Protein AF-A0A0G1L542-F1 (afdb_monomer)

Organism: NCBI:txid1618662

Secondary structure (DSSP, 8-state):
-----------SEEEEEE-TTS--B-B-TTSPEEEESSHHHHHHHHHHTTTT-SEEEEEEHHHHHHHHTTT-SEEEEESSSSTT-EEEEESS--S-----

Mean predicted aligned error: 9.01 Å

pLDDT: mean 75.72, std 17.92, range [31.06, 93.75]

Sequence (100 aa):
MAKVTASIGHPDLCWALLTQKEDATLTTKSGAMAIFSTEKKATGVNEKHLRGKYIVKPYEWDELVAQFGKYYETVVLDHEGVPGFYKEIPLKKSADLVVS

Solvent-accessible surface area (backbone atoms only — not comparable to full-atom values): 5994 Å² total; per-residue (Å²): 133,86,80,80,72,77,74,75,85,68,63,75,51,35,19,37,42,22,36,87,80,71,80,47,66,46,62,46,98,86,62,30,36,44,34,20,62,41,62,71,54,38,49,48,46,27,49,77,74,53,70,54,60,47,42,77,41,81,34,43,51,70,56,44,30,70,73,42,38,87,82,26,64,34,31,37,37,32,75,72,84,47,96,91,49,61,45,82,43,68,46,47,81,74,81,79,83,76,83,125

Structure (mmCIF, N/CA/C/O backbone):
data_AF-A0A0G1L542-F1
#
_entry.id   AF-A0A0G1L542-F1
#
loop_
_atom_site.group_PDB
_atom_site.id
_atom_site.type_symbol
_atom_site.label_atom_id
_atom_site.label_alt_id
_atom_site.label_comp_id
_atom_site.label_asym_id
_atom_site.label_entity_id
_atom_site.label_seq_id
_atom_site.pdbx_PDB_ins_code
_atom_site.Cartn_x
_atom_site.Cartn_y
_atom_site.Cartn_z
_atom_site.occupancy
_atom_site.B_iso_or_equiv
_atom_site.auth_seq_id
_atom_site.auth_comp_id
_atom_site.auth_asym_id
_atom_site.auth_atom_id
_atom_site.pdbx_PDB_model_num
ATOM 1 N N . MET A 1 1 ? 3.508 -37.407 -0.584 1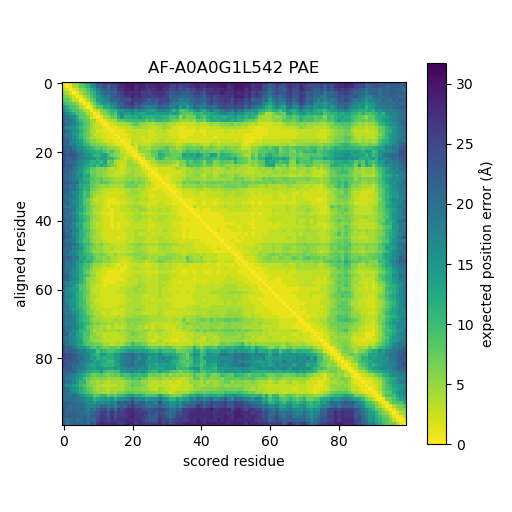.00 35.47 1 MET A N 1
ATOM 2 C CA . MET A 1 1 ? 2.831 -36.426 -1.459 1.00 35.47 1 MET A CA 1
ATOM 3 C C . MET A 1 1 ? 3.375 -35.048 -1.124 1.00 35.47 1 MET A C 1
ATOM 5 O O . MET A 1 1 ? 3.204 -34.609 0.005 1.00 35.47 1 MET A O 1
ATOM 9 N N . ALA A 1 2 ? 4.109 -34.418 -2.043 1.00 32.69 2 ALA A N 1
ATOM 10 C CA . ALA A 1 2 ? 4.609 -33.062 -1.838 1.00 32.69 2 ALA A CA 1
ATOM 11 C C . ALA A 1 2 ? 3.433 -32.087 -1.974 1.00 32.69 2 ALA A C 1
ATOM 13 O O . ALA A 1 2 ? 2.776 -32.039 -3.012 1.00 32.69 2 ALA A O 1
ATOM 14 N N . LYS A 1 3 ? 3.128 -31.365 -0.895 1.00 35.78 3 LYS A N 1
AT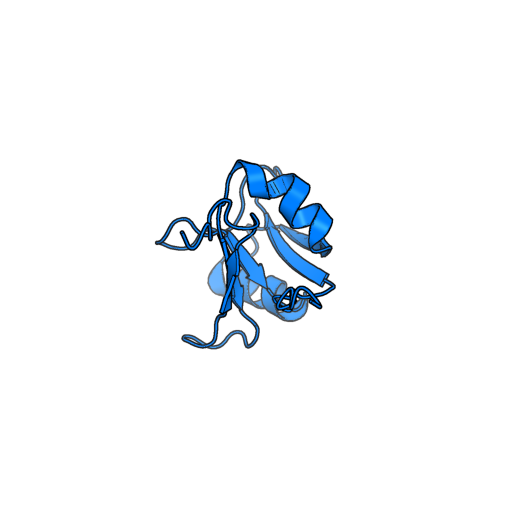OM 15 C CA . LYS A 1 3 ? 2.108 -30.319 -0.875 1.00 35.78 3 LYS A CA 1
ATOM 16 C C . LYS A 1 3 ? 2.638 -29.186 -1.752 1.00 35.78 3 LYS A C 1
ATOM 18 O O . LYS A 1 3 ? 3.545 -28.473 -1.336 1.00 35.78 3 LYS A O 1
ATOM 23 N N . VAL A 1 4 ? 2.131 -29.060 -2.979 1.00 31.06 4 VAL A N 1
ATOM 24 C CA . VAL A 1 4 ? 2.415 -27.900 -3.830 1.00 31.06 4 VAL A CA 1
ATOM 25 C C . VAL A 1 4 ? 1.669 -26.725 -3.209 1.00 31.06 4 VAL A C 1
ATOM 27 O O . VAL A 1 4 ? 0.538 -26.412 -3.564 1.00 31.06 4 VAL A O 1
ATOM 30 N N . THR A 1 5 ? 2.275 -26.103 -2.200 1.00 39.41 5 THR A N 1
ATOM 31 C CA . THR A 1 5 ? 1.957 -24.724 -1.860 1.00 39.41 5 THR A CA 1
ATOM 32 C C . THR A 1 5 ? 2.374 -23.913 -3.069 1.00 39.41 5 THR A C 1
ATOM 34 O O . THR A 1 5 ? 3.562 -23.668 -3.259 1.00 39.41 5 THR A O 1
ATOM 37 N N . ALA A 1 6 ? 1.412 -23.564 -3.923 1.00 35.97 6 ALA A N 1
ATOM 38 C CA . ALA A 1 6 ? 1.613 -22.501 -4.886 1.00 35.97 6 ALA A CA 1
ATOM 39 C C . ALA A 1 6 ? 2.021 -21.276 -4.068 1.00 35.97 6 ALA A C 1
ATOM 41 O O . ALA A 1 6 ? 1.202 -20.698 -3.351 1.00 35.97 6 ALA A O 1
ATOM 42 N N . SER A 1 7 ? 3.312 -20.957 -4.081 1.00 40.84 7 SER A N 1
ATOM 43 C CA . SER A 1 7 ? 3.825 -19.709 -3.549 1.00 40.84 7 SER A CA 1
ATOM 44 C C . SER A 1 7 ? 3.131 -18.634 -4.368 1.00 40.84 7 SER A C 1
ATOM 46 O O . SER A 1 7 ? 3.481 -18.406 -5.526 1.00 40.84 7 SER A O 1
ATOM 48 N N . ILE A 1 8 ? 2.066 -18.042 -3.829 1.00 50.25 8 ILE A N 1
ATOM 49 C CA . ILE A 1 8 ? 1.505 -16.828 -4.403 1.00 50.25 8 ILE A CA 1
ATOM 50 C C . ILE A 1 8 ? 2.650 -15.831 -4.289 1.00 50.25 8 ILE A C 1
ATOM 52 O O . ILE A 1 8 ? 2.942 -15.377 -3.190 1.00 50.25 8 ILE A O 1
ATOM 56 N N . GLY A 1 9 ? 3.363 -15.600 -5.395 1.00 57.09 9 GLY A N 1
ATOM 57 C CA . GLY A 1 9 ? 4.498 -14.687 -5.421 1.00 57.09 9 GLY A CA 1
ATOM 58 C C . GLY A 1 9 ? 4.017 -13.326 -4.944 1.00 57.09 9 GLY A C 1
ATOM 59 O O . GLY A 1 9 ? 3.257 -12.660 -5.659 1.00 57.09 9 GLY A O 1
ATOM 60 N N . HIS A 1 10 ? 4.391 -12.989 -3.716 1.00 67.44 10 HIS A N 1
ATOM 61 C CA . HIS A 1 10 ? 4.206 -11.685 -3.113 1.00 67.44 10 HIS A CA 1
ATOM 62 C C . HIS A 1 10 ? 5.502 -10.890 -3.294 1.00 67.44 10 HIS A C 1
ATOM 64 O O . HIS A 1 10 ? 6.579 -11.486 -3.355 1.00 67.44 10 HIS A O 1
ATOM 70 N N . PRO A 1 11 ? 5.418 -9.562 -3.452 1.00 68.62 11 PRO A N 1
ATOM 71 C CA . PRO A 1 11 ? 6.610 -8.728 -3.526 1.00 68.62 11 PRO A CA 1
ATOM 72 C C . PRO A 1 11 ? 7.369 -8.768 -2.192 1.00 68.62 11 PRO A C 1
ATOM 74 O O . PRO A 1 11 ? 6.741 -8.793 -1.136 1.00 68.62 11 PRO A O 1
ATOM 77 N N . ASP A 1 12 ? 8.701 -8.726 -2.244 1.00 72.56 12 ASP A N 1
ATOM 78 C CA . ASP A 1 12 ? 9.534 -8.646 -1.033 1.00 72.56 12 ASP A CA 1
ATOM 79 C C . ASP A 1 12 ? 9.301 -7.321 -0.289 1.00 72.56 12 ASP A C 1
ATOM 81 O O . ASP A 1 12 ? 9.182 -7.293 0.933 1.00 72.56 12 ASP A O 1
ATOM 85 N N . LEU A 1 13 ? 9.158 -6.224 -1.040 1.00 85.81 13 LEU A N 1
ATOM 86 C CA . LEU A 1 13 ? 8.882 -4.894 -0.510 1.00 85.81 13 LEU A CA 1
ATOM 87 C C . LEU A 1 13 ? 7.733 -4.241 -1.278 1.00 85.81 13 LEU A C 1
ATOM 89 O O . LEU A 1 13 ? 7.660 -4.311 -2.509 1.00 85.81 13 LEU A O 1
ATOM 93 N N . CYS A 1 14 ? 6.843 -3.578 -0.550 1.00 89.50 14 CYS A N 1
ATOM 94 C CA . CYS A 1 14 ? 5.727 -2.835 -1.113 1.00 89.50 14 CYS A CA 1
ATOM 95 C C . CYS A 1 14 ? 5.576 -1.468 -0.442 1.00 89.50 14 CYS A C 1
ATOM 97 O O . CYS A 1 14 ? 6.068 -1.234 0.657 1.00 89.50 14 CYS A O 1
ATOM 99 N N . TRP A 1 15 ? 4.908 -0.542 -1.127 1.00 91.62 15 TRP A N 1
ATOM 100 C CA . TRP A 1 15 ? 4.730 0.826 -0.654 1.00 91.62 15 TRP A CA 1
ATOM 101 C C . TRP A 1 15 ? 3.252 1.122 -0.481 1.00 91.62 15 TRP A C 1
ATOM 103 O O . TRP A 1 15 ? 2.478 1.063 -1.439 1.00 91.62 15 TRP A O 1
ATOM 113 N N . ALA A 1 16 ? 2.873 1.452 0.748 1.00 91.31 16 ALA A N 1
ATOM 114 C CA . ALA A 1 16 ? 1.531 1.880 1.096 1.00 91.31 16 ALA A CA 1
ATOM 115 C C . ALA A 1 16 ? 1.459 3.409 1.137 1.00 91.31 16 ALA A C 1
ATOM 117 O O . ALA A 1 16 ? 2.410 4.089 1.530 1.00 91.31 16 ALA A O 1
ATOM 118 N N . LEU A 1 17 ? 0.304 3.947 0.749 1.00 91.31 17 LEU A N 1
ATOM 119 C CA . LEU A 1 17 ? -0.030 5.354 0.942 1.00 91.31 17 LEU A CA 1
ATOM 120 C C . LEU A 1 17 ? -0.907 5.481 2.178 1.00 91.31 17 LEU A C 1
ATOM 122 O O . LEU A 1 17 ? -2.036 4.988 2.186 1.00 91.31 17 LEU A O 1
ATOM 126 N N . LEU A 1 18 ? -0.379 6.141 3.204 1.00 90.75 18 LEU A N 1
ATOM 127 C CA . LEU A 1 18 ? -1.032 6.336 4.493 1.00 90.75 18 LEU A CA 1
ATOM 128 C C . LEU A 1 18 ? -1.435 7.794 4.685 1.00 90.75 18 LEU A C 1
ATOM 130 O O . LEU A 1 18 ? -0.797 8.697 4.158 1.00 90.75 18 LEU A O 1
ATOM 134 N N . THR A 1 19 ? -2.483 8.062 5.447 1.00 87.25 19 THR A N 1
ATOM 135 C CA . THR A 1 19 ? -2.775 9.420 5.926 1.00 87.25 19 THR A CA 1
ATOM 136 C C . THR A 1 19 ? -1.645 9.937 6.822 1.00 87.25 19 THR A C 1
ATOM 138 O O . THR A 1 19 ? -0.848 9.169 7.358 1.00 87.25 19 THR A O 1
ATOM 141 N N . GLN A 1 20 ? -1.596 11.253 7.057 1.00 78.50 20 GLN A N 1
ATOM 142 C CA . GLN A 1 20 ? -0.601 11.858 7.960 1.00 78.50 20 GLN A CA 1
ATOM 143 C C . GLN A 1 20 ? -0.641 11.317 9.399 1.00 78.50 20 GLN A C 1
ATOM 145 O O . GLN A 1 20 ? 0.339 11.436 10.125 1.00 78.50 20 GLN A O 1
ATOM 150 N N . LYS A 1 21 ? -1.772 10.739 9.817 1.00 78.19 21 LYS A N 1
ATOM 151 C CA . LYS A 1 21 ? -1.946 10.112 11.133 1.00 78.19 21 LYS A CA 1
ATOM 152 C C . LYS A 1 21 ? -1.604 8.616 11.139 1.00 78.19 21 LYS A C 1
ATOM 154 O O . LYS A 1 21 ? -1.780 7.975 12.167 1.00 78.19 21 LYS A O 1
ATOM 159 N N . GLU A 1 22 ? -1.160 8.071 10.004 1.00 78.12 22 GLU A N 1
ATOM 160 C CA . GLU A 1 22 ? -0.911 6.640 9.768 1.00 78.12 22 GLU A CA 1
ATOM 161 C C . GLU A 1 22 ? -2.109 5.721 10.089 1.00 78.12 22 GLU A C 1
ATOM 163 O O . GLU A 1 22 ? -1.949 4.520 10.301 1.00 78.12 22 GLU A O 1
ATOM 168 N N . AS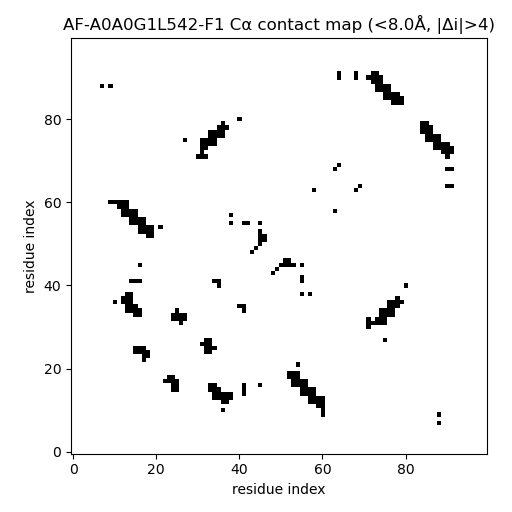P A 1 23 ? -3.323 6.274 10.117 1.00 73.94 23 ASP A N 1
ATOM 169 C CA . ASP A 1 23 ? -4.538 5.584 10.560 1.00 73.94 23 ASP A CA 1
ATOM 170 C C . ASP A 1 23 ? -5.385 5.031 9.408 1.00 73.94 23 ASP A C 1
ATOM 172 O O . ASP A 1 23 ? -6.208 4.139 9.619 1.00 73.94 23 ASP A O 1
ATOM 176 N N . ALA A 1 24 ? -5.177 5.521 8.185 1.00 70.56 24 ALA A N 1
ATOM 177 C CA . ALA A 1 24 ? -5.927 5.095 7.014 1.00 70.56 24 ALA A CA 1
ATOM 178 C C . ALA A 1 24 ? -5.028 4.944 5.789 1.00 70.56 24 ALA A C 1
ATOM 180 O O . ALA A 1 24 ? -4.032 5.650 5.627 1.00 70.56 24 ALA A O 1
ATOM 181 N N . THR A 1 25 ? -5.409 4.016 4.914 1.00 83.75 25 THR A N 1
ATOM 182 C CA . THR A 1 25 ? -4.689 3.696 3.680 1.00 83.75 25 THR A CA 1
ATOM 183 C C . THR A 1 25 ? -5.509 4.105 2.461 1.00 83.75 25 THR A C 1
ATOM 185 O O . THR A 1 25 ? -6.712 4.364 2.557 1.00 83.75 25 THR A O 1
ATOM 188 N N . LEU A 1 26 ? -4.868 4.187 1.294 1.00 84.06 26 LEU A N 1
ATOM 189 C CA . LEU A 1 26 ? -5.600 4.302 0.037 1.00 84.06 26 LEU A CA 1
ATOM 190 C C . LEU A 1 26 ? -6.370 2.999 -0.235 1.00 84.06 26 LEU A C 1
ATOM 192 O O . LEU A 1 26 ? -5.775 1.925 -0.329 1.00 84.06 26 LEU A O 1
ATOM 196 N N . THR A 1 27 ? -7.686 3.105 -0.409 1.00 84.81 27 THR A N 1
ATOM 197 C CA . THR A 1 27 ? -8.562 1.974 -0.730 1.00 84.81 27 THR A CA 1
ATOM 198 C C . THR A 1 27 ? -9.144 2.100 -2.131 1.00 84.81 27 THR A C 1
ATOM 200 O O . THR A 1 27 ? -9.388 3.188 -2.656 1.00 84.81 27 THR A O 1
ATOM 203 N N . THR A 1 28 ? -9.351 0.954 -2.764 1.00 80.69 28 THR A N 1
ATOM 204 C CA . THR A 1 28 ? -10.040 0.844 -4.049 1.00 80.69 28 THR A CA 1
ATOM 205 C C . THR A 1 28 ? -11.558 0.844 -3.850 1.00 80.69 28 THR A C 1
ATOM 207 O O . THR A 1 28 ? -12.060 0.680 -2.738 1.00 80.69 28 THR A O 1
ATOM 210 N N . LYS A 1 29 ? -12.324 0.986 -4.941 1.00 79.38 29 LYS A N 1
ATOM 211 C CA . LYS A 1 29 ? -13.798 0.938 -4.889 1.00 79.38 29 LYS A CA 1
ATOM 212 C C . LYS A 1 29 ? -14.350 -0.393 -4.361 1.00 79.38 29 LYS A C 1
ATOM 214 O O . LYS A 1 29 ? -15.459 -0.401 -3.844 1.00 79.38 29 LYS A O 1
ATOM 219 N N . SER A 1 30 ? -13.599 -1.488 -4.487 1.00 78.50 30 SER A N 1
ATOM 220 C CA . SER A 1 30 ? -13.962 -2.804 -3.946 1.00 78.50 30 SER A CA 1
ATOM 221 C C . SER A 1 30 ? -13.614 -2.964 -2.461 1.00 78.50 30 SER A C 1
ATOM 223 O O . SER A 1 30 ? -13.858 -4.022 -1.893 1.00 78.50 30 SER A O 1
ATOM 225 N N . GLY A 1 31 ? -13.043 -1.938 -1.821 1.00 81.81 31 GLY A N 1
ATOM 226 C CA . GLY A 1 31 ? -12.601 -1.993 -0.428 1.00 81.81 31 GLY A CA 1
ATOM 227 C C . GLY A 1 31 ? -11.224 -2.633 -0.234 1.00 81.81 31 GLY A C 1
ATOM 228 O O . GLY A 1 31 ? -10.744 -2.672 0.893 1.00 81.81 31 GLY A O 1
ATOM 229 N N . ALA A 1 32 ? -10.555 -3.085 -1.301 1.00 85.62 32 ALA A N 1
ATOM 230 C CA . ALA A 1 32 ? -9.190 -3.602 -1.217 1.00 85.62 32 ALA A CA 1
ATOM 231 C C . ALA A 1 32 ? -8.180 -2.470 -0.979 1.00 85.62 32 ALA A C 1
ATOM 233 O O . ALA A 1 32 ? -8.329 -1.373 -1.528 1.00 85.62 32 ALA A O 1
ATOM 234 N N . MET A 1 33 ? -7.130 -2.750 -0.209 1.00 88.12 33 MET A N 1
ATOM 235 C CA . MET A 1 33 ? -6.042 -1.800 0.028 1.00 88.12 33 MET A CA 1
ATOM 236 C C . MET A 1 33 ? -5.154 -1.688 -1.218 1.00 88.12 33 MET A C 1
ATOM 238 O O . MET A 1 33 ? -4.738 -2.695 -1.786 1.00 88.12 33 MET A O 1
ATOM 242 N N . ALA A 1 34 ? -4.858 -0.465 -1.651 1.00 88.75 34 ALA A N 1
ATOM 243 C CA . ALA A 1 34 ? -3.974 -0.213 -2.783 1.00 88.75 34 ALA A CA 1
ATOM 244 C C . ALA A 1 34 ? -2.516 -0.114 -2.313 1.00 88.75 34 ALA A C 1
ATOM 246 O O . ALA A 1 34 ? -2.196 0.681 -1.424 1.00 88.75 34 ALA A O 1
ATOM 247 N N . ILE A 1 35 ? -1.635 -0.897 -2.935 1.00 90.31 35 ILE A N 1
ATOM 248 C CA . ILE A 1 35 ? -0.190 -0.879 -2.689 1.00 90.31 35 ILE A CA 1
ATOM 249 C C . ILE A 1 35 ? 0.581 -0.780 -4.004 1.00 90.31 35 ILE A C 1
ATOM 251 O O . ILE A 1 35 ? 0.090 -1.149 -5.072 1.00 90.31 35 ILE A O 1
ATOM 255 N N . PHE A 1 36 ? 1.817 -0.300 -3.917 1.00 89.00 36 PHE A N 1
ATOM 256 C CA . PHE A 1 36 ? 2.685 -0.093 -5.072 1.00 89.00 36 PHE A CA 1
ATOM 257 C C . PHE A 1 36 ? 3.927 -0.963 -4.980 1.00 89.00 36 PHE A C 1
ATOM 259 O O . PHE A 1 36 ? 4.444 -1.214 -3.892 1.00 89.00 36 PHE A O 1
ATOM 266 N N . SER A 1 37 ? 4.436 -1.385 -6.136 1.00 85.50 37 SER A N 1
ATOM 267 C CA . SER A 1 37 ? 5.637 -2.220 -6.210 1.00 85.50 37 SER A CA 1
ATOM 268 C C . SER A 1 37 ? 6.951 -1.439 -6.113 1.00 85.50 37 SER A C 1
ATOM 270 O O . SER A 1 37 ? 8.008 -2.059 -6.101 1.00 85.50 37 SER A O 1
ATOM 272 N N . THR A 1 38 ? 6.919 -0.101 -6.147 1.00 87.50 38 THR A N 1
ATOM 273 C CA . THR A 1 38 ? 8.101 0.761 -5.979 1.00 87.50 38 THR A CA 1
ATOM 274 C C . THR A 1 38 ? 7.737 2.089 -5.319 1.00 87.50 38 THR A C 1
ATOM 276 O O . THR A 1 38 ? 6.647 2.626 -5.540 1.00 87.50 38 THR A O 1
ATOM 279 N N . GLU A 1 39 ? 8.691 2.676 -4.592 1.00 91.06 39 GLU A N 1
ATOM 280 C CA . GLU A 1 39 ? 8.546 4.004 -3.977 1.00 91.06 39 GLU A CA 1
ATOM 281 C C . GLU A 1 39 ? 8.210 5.074 -5.014 1.00 91.06 39 GLU A C 1
ATOM 283 O O . GLU A 1 39 ? 7.255 5.828 -4.861 1.00 91.06 39 GLU A O 1
ATOM 288 N N . LYS A 1 40 ? 8.949 5.086 -6.131 1.00 90.62 40 LYS A N 1
ATOM 289 C CA . LYS 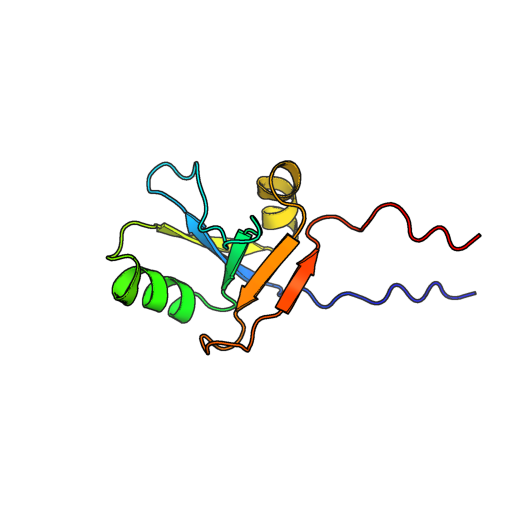A 1 40 ? 8.773 6.057 -7.219 1.00 90.62 40 LYS A CA 1
ATOM 290 C C . LYS A 1 40 ? 7.326 6.113 -7.718 1.00 90.62 40 LYS A C 1
ATOM 292 O O . LYS A 1 40 ? 6.845 7.188 -8.074 1.00 90.62 40 LYS A O 1
ATOM 297 N N . LYS A 1 41 ? 6.634 4.970 -7.762 1.00 85.75 41 LYS A N 1
ATOM 298 C CA . LYS A 1 41 ? 5.228 4.897 -8.179 1.00 85.75 41 LYS A CA 1
ATOM 299 C C . LYS A 1 41 ? 4.298 5.431 -7.105 1.00 85.75 41 LYS A C 1
ATOM 301 O O . LYS A 1 41 ? 3.464 6.276 -7.420 1.00 85.75 41 LYS A O 1
ATOM 306 N N . ALA A 1 42 ? 4.483 4.997 -5.860 1.00 89.75 42 ALA A N 1
ATOM 307 C CA . ALA A 1 42 ? 3.710 5.503 -4.732 1.00 89.75 42 ALA A CA 1
ATOM 308 C C . ALA A 1 42 ? 3.826 7.033 -4.623 1.00 89.75 42 ALA A C 1
ATOM 310 O O . ALA A 1 42 ? 2.811 7.728 -4.598 1.00 89.75 42 ALA A O 1
ATOM 311 N N . THR A 1 43 ? 5.049 7.568 -4.667 1.00 91.38 43 THR A N 1
ATOM 312 C CA . THR A 1 43 ? 5.325 9.010 -4.653 1.00 91.38 43 THR A CA 1
ATOM 313 C C . THR A 1 43 ? 4.707 9.709 -5.858 1.00 91.38 43 THR A C 1
ATOM 315 O O . THR A 1 43 ? 3.997 10.696 -5.695 1.00 91.38 43 THR A O 1
ATOM 318 N N . GLY A 1 44 ? 4.880 9.160 -7.065 1.00 89.44 44 GLY A N 1
ATOM 319 C CA . GLY A 1 44 ? 4.304 9.731 -8.280 1.00 89.44 44 GLY A CA 1
ATOM 320 C C . GLY A 1 44 ? 2.777 9.832 -8.233 1.00 89.44 44 GLY A C 1
ATOM 321 O O . GLY A 1 44 ? 2.224 10.865 -8.610 1.00 89.44 44 GLY A O 1
ATOM 322 N N . VAL A 1 45 ? 2.092 8.797 -7.741 1.00 87.94 45 VAL A N 1
ATOM 323 C CA . VAL A 1 45 ? 0.633 8.813 -7.556 1.00 87.94 45 VAL A CA 1
ATOM 324 C C . VAL A 1 45 ? 0.233 9.807 -6.470 1.00 87.94 45 VAL A C 1
ATOM 326 O O . VAL A 1 45 ? -0.689 10.602 -6.671 1.00 87.94 45 VAL A O 1
ATOM 329 N N . ASN A 1 46 ? 0.944 9.806 -5.343 1.00 90.19 46 ASN A N 1
ATOM 330 C CA . ASN A 1 46 ? 0.667 10.706 -4.235 1.00 90.19 46 ASN A CA 1
ATOM 331 C C . ASN A 1 46 ? 0.774 12.178 -4.657 1.00 90.19 46 ASN A C 1
ATOM 333 O O . ASN A 1 46 ? -0.148 12.957 -4.430 1.00 90.19 46 ASN A O 1
ATOM 337 N N . GLU A 1 47 ? 1.851 12.559 -5.338 1.00 90.75 47 GLU A N 1
ATOM 338 C CA . GLU A 1 47 ? 2.085 13.936 -5.774 1.00 90.75 47 GLU A CA 1
ATOM 339 C C . GLU A 1 47 ? 1.128 14.358 -6.896 1.00 90.75 47 GLU A C 1
ATOM 341 O O . GLU A 1 47 ? 0.470 15.395 -6.792 1.00 90.75 47 GLU A O 1
ATOM 346 N N . LYS A 1 48 ? 1.004 13.545 -7.955 1.00 87.94 48 LYS A N 1
ATOM 347 C CA . LYS A 1 48 ? 0.271 13.930 -9.175 1.00 87.94 48 LYS A CA 1
ATOM 348 C C . LYS A 1 48 ? -1.241 13.817 -9.039 1.00 87.94 48 LYS A C 1
ATOM 350 O O . LYS A 1 48 ? -1.965 14.610 -9.636 1.00 87.94 48 LYS A O 1
ATOM 355 N N . HIS A 1 49 ? -1.724 12.830 -8.287 1.00 86.06 49 HIS A N 1
ATOM 356 C CA . HIS A 1 49 ? -3.153 12.514 -8.221 1.00 86.06 49 HIS A CA 1
ATOM 357 C C . HIS A 1 49 ? -3.757 12.796 -6.847 1.00 86.06 49 HIS A C 1
ATOM 359 O O . HIS A 1 49 ? -4.912 13.214 -6.768 1.00 86.06 49 HIS A O 1
ATOM 365 N N . LEU A 1 50 ? -2.983 12.639 -5.769 1.00 86.12 50 LEU A N 1
ATOM 366 C CA . LEU A 1 50 ? -3.474 12.812 -4.395 1.00 86.12 50 LEU A CA 1
ATOM 367 C C . LEU A 1 50 ? -3.002 14.113 -3.729 1.00 86.12 50 LEU A C 1
ATOM 369 O O . LEU A 1 50 ? -3.341 14.363 -2.571 1.00 86.12 50 LEU A O 1
ATOM 373 N N . ARG A 1 51 ? -2.286 14.974 -4.466 1.00 89.06 51 ARG A N 1
ATOM 374 C CA . ARG A 1 51 ? -1.792 16.289 -4.017 1.00 89.06 51 ARG A CA 1
ATOM 375 C C . ARG A 1 51 ? -0.882 16.220 -2.782 1.00 89.06 51 ARG A C 1
ATOM 377 O O . ARG A 1 51 ? -0.942 17.106 -1.935 1.00 89.06 51 ARG A O 1
ATOM 384 N N . GLY A 1 52 ? -0.096 15.154 -2.645 1.00 86.00 52 GLY A N 1
ATOM 385 C CA . GLY A 1 52 ? 0.851 14.976 -1.539 1.00 86.00 52 GLY A CA 1
ATOM 386 C C . GLY A 1 52 ? 0.192 14.820 -0.164 1.00 86.00 52 GLY A C 1
ATOM 387 O O . GLY A 1 52 ? 0.821 15.094 0.852 1.00 86.00 52 GLY A O 1
ATOM 388 N N . LYS A 1 53 ? -1.089 14.430 -0.109 1.00 87.12 53 LYS A N 1
ATOM 389 C CA . LYS A 1 53 ? -1.833 14.284 1.156 1.00 87.12 53 LYS A CA 1
ATOM 390 C C . LYS A 1 53 ? -1.443 13.044 1.957 1.00 87.12 53 LYS A C 1
ATOM 392 O O . LYS A 1 53 ? -1.762 12.974 3.144 1.00 87.12 53 LYS A O 1
ATOM 397 N N . TYR A 1 54 ? -0.815 12.074 1.304 1.00 91.25 54 TYR A N 1
ATOM 398 C CA . TYR A 1 54 ? -0.443 10.807 1.910 1.00 91.25 54 TYR A CA 1
ATOM 399 C C . TYR A 1 54 ? 1.055 10.770 2.214 1.00 91.25 54 TYR A C 1
ATOM 401 O O . TYR A 1 54 ? 1.854 11.477 1.604 1.00 91.25 54 TYR A O 1
ATOM 409 N N . ILE A 1 55 ? 1.432 9.927 3.162 1.00 92.44 55 ILE A N 1
ATOM 410 C CA . ILE A 1 55 ? 2.802 9.532 3.447 1.00 92.44 55 ILE A CA 1
ATOM 411 C C . ILE A 1 55 ? 3.048 8.215 2.714 1.00 92.44 55 ILE A C 1
ATOM 413 O O . ILE A 1 55 ? 2.232 7.295 2.779 1.00 92.44 55 ILE A O 1
ATOM 417 N N . VAL A 1 56 ? 4.165 8.137 1.997 1.00 92.62 56 VAL A N 1
ATOM 418 C CA . VAL A 1 56 ? 4.627 6.907 1.349 1.00 92.62 56 VAL A CA 1
ATOM 419 C C . VAL A 1 56 ? 5.428 6.120 2.379 1.00 92.62 56 VAL A C 1
ATOM 421 O O . VAL A 1 56 ? 6.431 6.628 2.877 1.00 92.62 56 VAL A O 1
ATOM 424 N N . LYS A 1 57 ? 4.999 4.898 2.704 1.00 93.12 57 LYS A N 1
ATOM 425 C CA . LYS A 1 57 ? 5.682 4.051 3.690 1.00 93.12 57 LYS A CA 1
ATOM 426 C C . LYS A 1 57 ? 6.011 2.678 3.101 1.00 93.12 57 LYS A C 1
ATOM 428 O O . LYS A 1 57 ? 5.109 2.051 2.534 1.00 93.12 57 LYS A O 1
ATOM 433 N N . PRO A 1 58 ? 7.275 2.227 3.189 1.00 93.75 58 PRO A N 1
ATOM 434 C CA . PRO A 1 58 ? 7.646 0.878 2.795 1.00 93.75 58 PRO A CA 1
ATOM 435 C C . PRO A 1 58 ? 7.163 -0.132 3.839 1.00 93.75 58 PRO A C 1
ATOM 437 O O . PRO A 1 58 ? 7.142 0.168 5.032 1.00 93.75 58 PRO A O 1
ATOM 440 N N . TYR A 1 59 ? 6.803 -1.318 3.369 1.00 90.25 59 TYR A N 1
ATOM 441 C CA . TYR A 1 59 ? 6.427 -2.466 4.179 1.00 90.25 59 TYR A CA 1
ATOM 442 C C . TYR A 1 59 ? 6.962 -3.741 3.547 1.00 90.25 59 TYR A C 1
ATOM 444 O O . TYR A 1 59 ? 6.779 -3.961 2.342 1.00 90.25 59 TYR A O 1
ATOM 452 N N . GLU A 1 60 ? 7.557 -4.605 4.365 1.00 89.88 60 GLU A N 1
ATOM 453 C CA . GLU A 1 60 ? 7.687 -6.007 3.983 1.00 89.88 60 GLU A CA 1
ATOM 454 C C . GLU A 1 60 ? 6.300 -6.658 3.938 1.00 89.88 60 GLU A C 1
ATOM 456 O O . GLU A 1 60 ? 5.351 -6.212 4.595 1.00 89.88 60 GLU A O 1
ATOM 461 N N . TRP A 1 61 ? 6.159 -7.721 3.146 1.00 84.94 61 TRP A N 1
ATOM 462 C CA . TRP A 1 61 ? 4.860 -8.370 2.967 1.00 84.94 61 TRP A CA 1
ATOM 463 C C . TRP A 1 61 ? 4.244 -8.839 4.293 1.00 84.94 61 TRP A C 1
ATOM 465 O O . TRP A 1 61 ? 3.072 -8.573 4.563 1.00 84.94 61 TRP A O 1
ATOM 475 N N . ASP A 1 62 ? 5.040 -9.486 5.144 1.00 84.50 62 ASP A N 1
ATOM 476 C CA . ASP A 1 62 ? 4.570 -10.018 6.424 1.00 84.50 62 ASP A CA 1
ATOM 477 C C . ASP A 1 62 ? 4.158 -8.902 7.398 1.00 84.50 62 ASP A C 1
ATOM 479 O O . ASP A 1 62 ? 3.153 -9.031 8.101 1.00 84.50 62 ASP A O 1
ATOM 483 N N . GLU A 1 63 ? 4.866 -7.768 7.393 1.00 87.69 63 GLU A N 1
ATOM 484 C CA . GLU A 1 63 ? 4.500 -6.582 8.176 1.00 87.69 63 GLU A CA 1
ATOM 485 C C . GLU A 1 63 ? 3.176 -5.987 7.694 1.00 87.69 63 GLU A C 1
ATOM 487 O O . GLU A 1 63 ? 2.305 -5.641 8.499 1.00 87.69 63 GLU A O 1
ATOM 492 N N . LEU A 1 64 ? 2.996 -5.913 6.372 1.00 87.88 64 LEU A N 1
ATOM 493 C CA . LEU A 1 64 ? 1.767 -5.419 5.769 1.00 87.88 64 LEU A CA 1
ATOM 494 C C . LEU A 1 64 ? 0.578 -6.307 6.151 1.00 87.88 64 LEU A C 1
ATOM 496 O O . LEU A 1 64 ? -0.472 -5.802 6.554 1.00 87.88 64 LEU A O 1
ATOM 500 N N . VAL A 1 65 ? 0.746 -7.630 6.088 1.00 85.44 65 VAL A N 1
ATOM 501 C CA . VAL A 1 65 ? -0.275 -8.595 6.517 1.00 85.44 65 VAL A CA 1
ATOM 502 C C . VAL A 1 65 ? -0.575 -8.448 8.010 1.00 85.44 65 VAL A C 1
ATOM 504 O O . VAL A 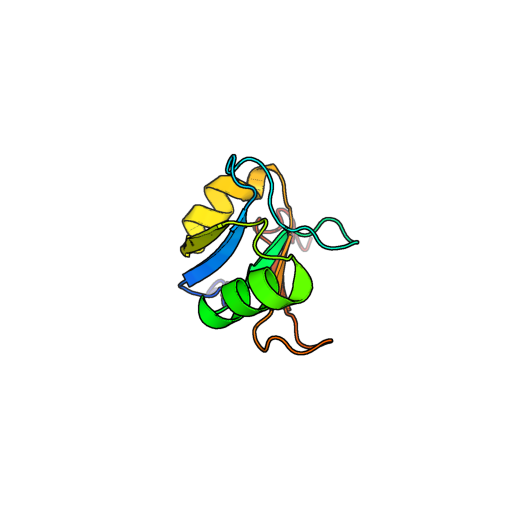1 65 ? -1.745 -8.384 8.389 1.00 85.44 65 VAL A O 1
ATOM 507 N N . ALA A 1 66 ? 0.445 -8.347 8.865 1.00 86.06 66 ALA A N 1
ATOM 508 C CA . ALA A 1 66 ? 0.260 -8.207 10.308 1.00 86.06 66 ALA A CA 1
ATOM 509 C C . ALA A 1 66 ? -0.486 -6.913 10.682 1.00 86.06 66 ALA A C 1
ATOM 511 O O . ALA A 1 66 ? -1.371 -6.923 11.543 1.00 86.06 66 ALA A O 1
ATOM 512 N N . GLN A 1 67 ? -0.166 -5.798 10.021 1.00 86.62 67 GLN A N 1
ATOM 513 C CA . GLN A 1 67 ? -0.765 -4.500 10.323 1.00 86.62 67 GLN A CA 1
ATOM 514 C C . GLN A 1 67 ? -2.166 -4.340 9.716 1.00 86.62 67 GLN A C 1
ATOM 516 O O . GLN A 1 67 ? -3.083 -3.855 10.391 1.00 86.62 67 GLN A O 1
ATOM 521 N N . PHE A 1 68 ? -2.345 -4.747 8.458 1.00 86.62 68 PHE A N 1
ATOM 522 C CA . PHE A 1 68 ? -3.528 -4.421 7.658 1.00 86.62 68 PHE A CA 1
ATOM 523 C C . PHE A 1 68 ? -4.438 -5.619 7.381 1.00 86.62 68 PHE A C 1
ATOM 525 O O . PHE A 1 68 ? -5.622 -5.424 7.107 1.00 86.62 68 PHE A O 1
ATOM 532 N N . GLY A 1 69 ? -3.961 -6.854 7.549 1.00 83.69 69 GLY A N 1
ATOM 533 C CA . GLY A 1 69 ? -4.747 -8.072 7.330 1.00 83.69 69 GLY A CA 1
ATOM 534 C C . GLY A 1 69 ? -5.941 -8.234 8.279 1.00 83.69 69 GLY A C 1
ATOM 535 O O . GLY A 1 69 ? -6.855 -9.000 7.996 1.00 83.69 69 GLY A O 1
ATOM 536 N N . LYS A 1 70 ? -6.003 -7.489 9.390 1.00 83.31 70 LYS A N 1
ATOM 537 C CA . LYS A 1 70 ? -7.207 -7.415 10.244 1.00 83.31 70 LYS A CA 1
ATOM 538 C C . LYS A 1 70 ? -8.334 -6.562 9.646 1.00 83.31 70 LYS A C 1
ATOM 540 O O . LYS A 1 70 ? -9.484 -6.750 10.027 1.00 83.31 70 LYS A O 1
ATOM 545 N N . TYR A 1 71 ? -8.008 -5.649 8.732 1.00 83.44 71 TYR A N 1
ATOM 546 C CA . TYR A 1 71 ? -8.947 -4.694 8.135 1.00 83.44 71 TYR A CA 1
ATOM 547 C C . TYR A 1 71 ? -9.251 -4.997 6.667 1.00 8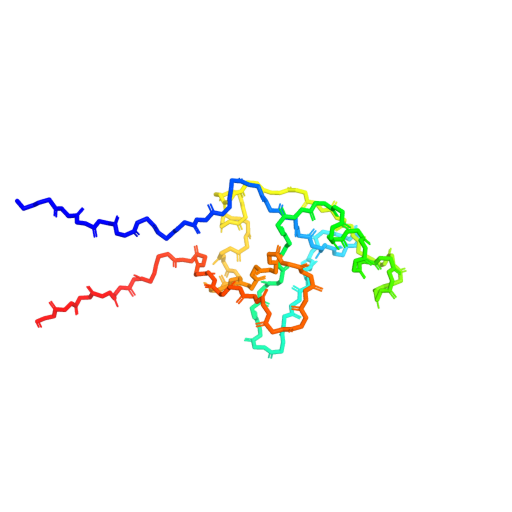3.44 71 TYR A C 1
ATOM 549 O O . TYR A 1 71 ? -10.334 -4.673 6.192 1.00 83.44 71 TYR A O 1
ATOM 557 N N . TYR A 1 72 ? -8.310 -5.627 5.964 1.00 8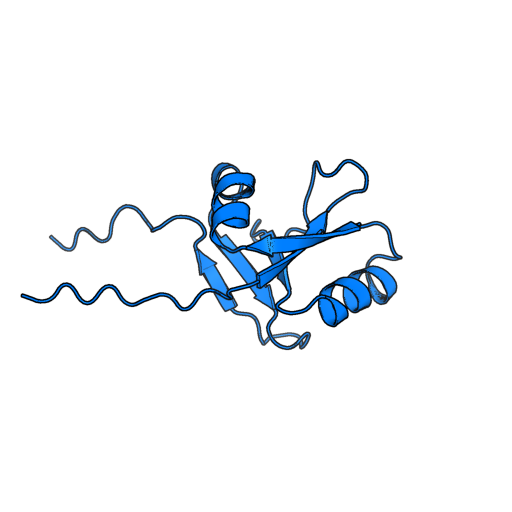4.25 72 TYR A N 1
ATOM 558 C CA . TYR A 1 72 ? -8.395 -5.895 4.535 1.00 84.25 72 TYR A CA 1
ATOM 559 C C . TYR A 1 72 ? -8.173 -7.379 4.252 1.00 84.25 72 TYR A C 1
ATOM 561 O O . TYR A 1 72 ? -7.273 -8.007 4.809 1.00 84.25 72 TYR A O 1
ATOM 569 N N . GLU A 1 73 ? -8.989 -7.943 3.365 1.00 82.75 73 GLU A N 1
ATOM 570 C CA . GLU A 1 73 ? -8.847 -9.337 2.922 1.00 82.75 73 GLU A CA 1
ATOM 571 C C . GLU A 1 73 ? -7.897 -9.464 1.729 1.00 82.75 73 GLU A C 1
ATOM 573 O O . GLU A 1 73 ? -7.179 -10.457 1.600 1.00 82.75 73 GLU A O 1
ATOM 578 N N . THR A 1 74 ? -7.845 -8.429 0.892 1.00 86.50 74 THR A N 1
ATOM 579 C CA . THR A 1 74 ? -7.068 -8.376 -0.345 1.00 86.50 74 THR A CA 1
ATOM 580 C C . THR A 1 74 ? -6.362 -7.035 -0.492 1.00 86.50 74 THR A C 1
ATOM 582 O O . THR A 1 74 ? -6.875 -5.986 -0.085 1.00 86.50 74 THR A O 1
ATOM 585 N N . VAL A 1 75 ? -5.207 -7.064 -1.150 1.00 86.88 75 VAL A N 1
ATOM 586 C CA . VAL A 1 75 ? -4.549 -5.878 -1.698 1.00 86.88 75 VAL A CA 1
ATOM 587 C C . VAL A 1 75 ? -4.590 -5.895 -3.212 1.00 86.88 75 VAL A C 1
ATOM 589 O O . VAL A 1 75 ? -4.515 -6.947 -3.842 1.00 86.88 75 VAL A O 1
ATOM 592 N N . VAL A 1 76 ? -4.657 -4.705 -3.790 1.00 87.38 76 VAL A N 1
ATOM 593 C CA . VAL A 1 76 ? -4.412 -4.472 -5.207 1.00 87.38 76 VAL A CA 1
ATOM 594 C C . VAL A 1 76 ? -2.993 -3.935 -5.331 1.00 87.38 76 VAL A C 1
ATOM 596 O O . VAL A 1 76 ? -2.707 -2.820 -4.893 1.00 87.38 76 VAL A O 1
ATOM 599 N N . LEU A 1 77 ? -2.103 -4.746 -5.901 1.00 82.75 77 LEU A N 1
ATOM 600 C CA . LEU A 1 77 ? -0.729 -4.373 -6.203 1.00 82.75 77 LEU A CA 1
ATOM 601 C C . LEU A 1 77 ? -0.636 -3.860 -7.633 1.00 82.75 77 LEU A C 1
ATOM 603 O O . LEU A 1 77 ? -0.809 -4.614 -8.594 1.00 82.75 77 LEU A O 1
ATOM 607 N N . ASP A 1 78 ? -0.322 -2.579 -7.767 1.00 75.12 78 ASP A N 1
ATOM 608 C CA . ASP A 1 78 ? -0.021 -1.984 -9.061 1.00 75.12 78 ASP A CA 1
ATOM 609 C C . ASP A 1 78 ? 1.477 -2.143 -9.372 1.00 75.12 78 ASP A C 1
ATOM 611 O O . ASP A 1 78 ? 2.342 -1.450 -8.819 1.00 75.12 78 ASP A O 1
ATOM 615 N N . HIS A 1 79 ? 1.786 -3.110 -10.242 1.00 62.69 79 HIS A N 1
ATOM 616 C CA . HIS A 1 79 ? 3.150 -3.412 -10.669 1.00 62.69 79 HIS A CA 1
ATOM 617 C C . HIS A 1 79 ? 3.665 -2.473 -11.750 1.00 62.69 79 HIS A C 1
ATOM 619 O O . HIS A 1 79 ? 4.879 -2.392 -11.916 1.00 62.69 79 HIS A O 1
ATOM 625 N N . GLU A 1 80 ? 2.811 -1.747 -12.476 1.00 58.72 80 GLU A N 1
ATOM 626 C CA . GLU A 1 80 ? 3.205 -0.988 -13.674 1.00 58.72 80 GLU A CA 1
ATOM 627 C C . GLU A 1 80 ? 2.883 0.509 -13.578 1.00 58.72 80 GLU A C 1
ATOM 629 O O . GLU A 1 80 ? 3.586 1.319 -14.178 1.00 58.72 80 GLU A O 1
ATOM 634 N N . GLY A 1 81 ? 1.938 0.908 -12.729 1.00 53.44 81 GLY A N 1
ATOM 635 C CA . GLY A 1 81 ? 1.377 2.259 -12.694 1.00 53.44 81 GLY A CA 1
ATOM 636 C C . GLY A 1 81 ? 0.471 2.542 -13.895 1.00 53.44 81 GLY A C 1
ATOM 637 O O . GLY A 1 81 ? 0.234 3.707 -14.217 1.00 53.44 81 GLY A O 1
ATOM 638 N N . VAL A 1 82 ? 0.036 1.493 -14.605 1.00 54.88 82 VAL A N 1
ATOM 639 C CA . VAL A 1 82 ? -0.743 1.575 -15.845 1.00 54.88 82 VAL A CA 1
ATOM 640 C C . VAL A 1 82 ? -2.174 1.121 -15.553 1.00 54.88 82 VAL A C 1
ATOM 642 O O . VAL A 1 82 ? -2.368 0.033 -15.004 1.00 54.88 82 VAL A O 1
ATOM 645 N N . PRO A 1 83 ? -3.197 1.908 -15.937 1.00 55.50 83 PRO A N 1
ATOM 646 C CA . PRO A 1 83 ? -4.587 1.496 -15.788 1.00 55.50 83 PRO A CA 1
ATOM 647 C C . PRO A 1 83 ? -4.834 0.110 -16.404 1.00 55.50 83 PRO A C 1
ATOM 649 O O . PRO A 1 83 ? -4.593 -0.095 -17.591 1.00 55.50 83 PRO A O 1
ATOM 652 N N . GLY A 1 84 ? -5.318 -0.836 -15.594 1.00 56.69 84 GLY A N 1
ATOM 653 C CA . GLY A 1 84 ? -5.648 -2.201 -16.026 1.00 56.69 84 GLY A CA 1
ATOM 654 C C . GLY A 1 84 ? -4.566 -3.263 -15.791 1.00 56.69 84 GLY A C 1
ATOM 655 O O . GLY A 1 84 ? -4.872 -4.441 -15.936 1.00 56.69 84 GLY A O 1
ATOM 656 N N . PHE A 1 85 ? -3.352 -2.888 -15.368 1.00 64.19 85 PHE A N 1
ATOM 657 C CA . PHE A 1 85 ? -2.271 -3.827 -15.031 1.00 64.19 85 PHE A CA 1
ATOM 658 C C . PHE A 1 85 ? -1.998 -3.843 -13.524 1.00 64.19 85 PHE A C 1
ATOM 660 O O . PHE A 1 85 ? -0.973 -3.368 -13.037 1.00 64.19 85 PHE A O 1
ATOM 667 N N . TYR A 1 86 ? -2.943 -4.409 -12.776 1.00 74.81 86 TYR A N 1
ATOM 668 C CA . TYR A 1 86 ? -2.823 -4.632 -11.337 1.00 74.81 86 TYR A CA 1
ATOM 669 C C . TYR A 1 86 ? -3.077 -6.098 -10.990 1.00 74.81 86 TYR A C 1
ATOM 671 O O . TYR A 1 86 ? -3.793 -6.808 -11.696 1.00 74.81 86 TYR A O 1
ATOM 679 N N . LYS A 1 87 ? -2.483 -6.556 -9.888 1.00 80.69 87 LYS A N 1
ATOM 680 C CA . LYS A 1 87 ? -2.666 -7.908 -9.363 1.00 80.69 87 LYS A CA 1
ATOM 681 C C . LYS A 1 87 ? -3.368 -7.835 -8.017 1.00 80.69 87 LYS A C 1
ATOM 683 O O . LYS A 1 87 ? -2.888 -7.169 -7.104 1.00 80.69 87 LYS A O 1
ATOM 688 N N . GLU A 1 88 ? -4.481 -8.540 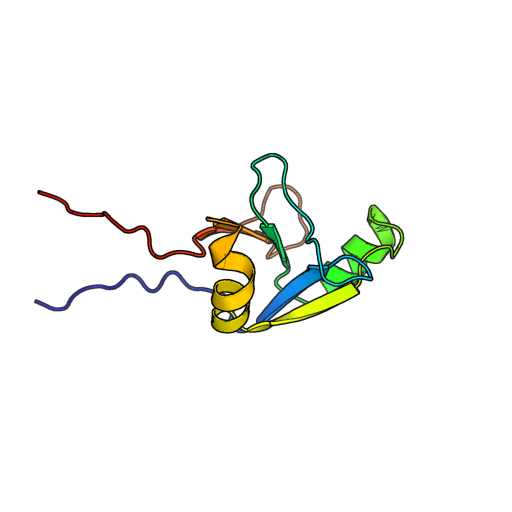-7.886 1.00 84.62 88 GLU A N 1
ATOM 689 C CA . GLU A 1 88 ? -5.097 -8.771 -6.583 1.00 84.62 88 GLU A CA 1
ATOM 690 C C . GLU A 1 88 ? -4.349 -9.889 -5.860 1.00 84.62 88 GLU A C 1
ATOM 692 O O . GLU A 1 88 ? -4.116 -10.967 -6.413 1.00 84.62 88 GLU A O 1
ATOM 697 N N . ILE A 1 89 ? -3.926 -9.610 -4.632 1.00 85.44 89 ILE A N 1
ATOM 698 C CA . ILE A 1 89 ? -3.202 -10.555 -3.793 1.00 85.44 89 ILE A CA 1
ATOM 699 C C . ILE A 1 89 ? -3.942 -10.651 -2.457 1.00 85.44 89 ILE A C 1
ATOM 701 O O . ILE A 1 89 ? -4.166 -9.627 -1.806 1.00 85.44 89 ILE A O 1
ATOM 705 N N . PRO A 1 90 ? -4.351 -11.853 -2.029 1.00 83.00 90 PRO A N 1
ATOM 706 C CA . PRO A 1 90 ? -5.005 -12.019 -0.741 1.00 83.00 90 PRO A CA 1
ATOM 707 C C . PRO A 1 90 ? -4.003 -11.789 0.401 1.00 83.00 90 PRO A C 1
ATOM 709 O O . PRO A 1 90 ? -2.894 -12.323 0.379 1.00 83.00 90 PRO A O 1
ATOM 712 N N . LEU A 1 91 ? -4.393 -10.990 1.400 1.00 78.00 91 LEU A N 1
ATOM 713 C CA . LEU A 1 91 ? -3.595 -10.747 2.612 1.00 78.00 91 LEU A CA 1
ATOM 714 C C . LEU A 1 91 ? -3.738 -11.868 3.632 1.00 78.00 91 LEU A C 1
ATOM 716 O O . LEU A 1 91 ? -2.823 -12.143 4.402 1.00 78.00 91 LEU A O 1
ATOM 720 N N . LYS A 1 92 ? -4.889 -12.535 3.638 1.00 69.38 92 LYS A N 1
ATOM 721 C CA . LYS A 1 92 ? -5.091 -13.764 4.398 1.00 69.38 92 LYS A CA 1
ATOM 722 C C . LYS A 1 92 ? -4.878 -14.932 3.451 1.00 69.38 92 LYS A C 1
ATOM 724 O O . LYS A 1 92 ? -5.399 -14.920 2.339 1.00 69.38 92 LYS A O 1
ATOM 729 N N . LYS A 1 93 ? -4.191 -15.990 3.893 1.00 55.56 93 LYS A N 1
ATOM 730 C CA . LYS A 1 93 ? -4.437 -17.303 3.280 1.00 55.56 93 LYS A CA 1
ATOM 731 C C . LYS A 1 93 ? -5.931 -17.535 3.426 1.00 55.56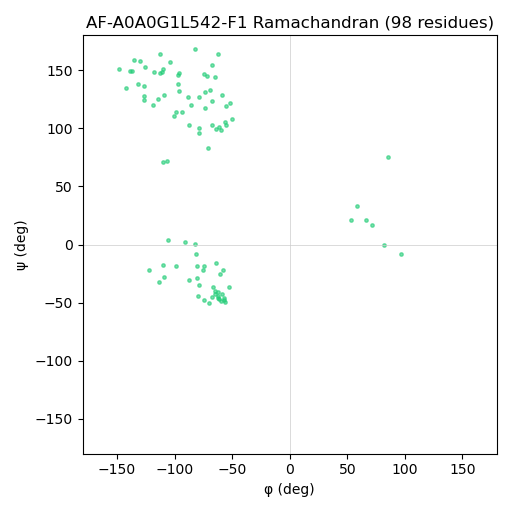 93 LYS A C 1
ATOM 733 O O . LYS A 1 93 ? -6.405 -17.526 4.560 1.00 55.56 93 LYS A O 1
ATOM 738 N N . SER A 1 94 ? -6.653 -17.679 2.319 1.00 47.53 94 SER A N 1
ATOM 739 C CA . SER A 1 94 ? -8.041 -18.115 2.362 1.00 47.53 94 SER A CA 1
ATOM 740 C C . SER A 1 94 ? -8.072 -19.364 3.237 1.00 47.53 94 SER A C 1
ATOM 742 O O . SER A 1 94 ? -7.504 -20.397 2.873 1.00 47.53 94 SER A O 1
ATOM 744 N N . ALA A 1 95 ? -8.624 -19.239 4.444 1.00 44.84 95 ALA A N 1
ATOM 745 C CA . ALA A 1 95 ? -9.115 -20.411 5.130 1.00 44.84 95 ALA A CA 1
ATOM 746 C C . ALA A 1 95 ? -10.170 -20.982 4.177 1.00 44.84 95 ALA A C 1
ATOM 748 O O . ALA A 1 95 ? -10.996 -20.235 3.661 1.00 44.84 95 ALA A O 1
ATOM 749 N N . ASP A 1 96 ? -10.051 -22.270 3.884 1.00 44.47 96 ASP A N 1
ATOM 750 C CA . ASP A 1 96 ? -10.980 -23.046 3.064 1.00 44.47 96 ASP A CA 1
ATOM 751 C C . ASP A 1 96 ? -10.765 -22.999 1.543 1.00 44.47 96 ASP A C 1
ATOM 753 O O . ASP A 1 96 ? -11.550 -22.486 0.754 1.00 44.47 96 ASP A O 1
ATOM 757 N N . LEU A 1 97 ? -9.734 -23.730 1.119 1.00 41.16 97 LEU A N 1
ATOM 758 C CA . LEU A 1 97 ? -9.931 -24.732 0.070 1.00 41.16 97 LEU A CA 1
ATOM 759 C C . LEU A 1 97 ? -9.863 -26.115 0.731 1.00 41.16 97 LEU A C 1
ATOM 761 O O . LEU A 1 97 ? -8.881 -26.846 0.604 1.00 41.16 97 LEU A O 1
ATOM 765 N N . VAL A 1 98 ? -10.905 -26.456 1.495 1.00 38.16 98 VAL A N 1
ATOM 766 C CA . VAL A 1 98 ? -11.235 -27.861 1.752 1.00 38.16 98 VAL A CA 1
ATOM 767 C C . VAL A 1 98 ? -11.946 -28.342 0.494 1.00 38.16 98 VAL A C 1
ATOM 769 O O . VAL A 1 98 ? -13.132 -28.092 0.306 1.00 38.16 98 VAL A O 1
ATOM 772 N N . VAL A 1 99 ? -11.201 -28.972 -0.411 1.00 38.59 99 VAL A N 1
ATOM 773 C CA . VAL A 1 99 ? -11.815 -29.797 -1.452 1.00 38.59 99 VAL A CA 1
ATOM 774 C C . VAL A 1 99 ? -12.164 -31.111 -0.762 1.00 38.59 99 VAL A C 1
ATOM 776 O O . VAL A 1 99 ? -11.271 -31.905 -0.463 1.00 38.59 99 VAL A O 1
ATOM 779 N N . SER A 1 100 ? -13.435 -31.254 -0.392 1.00 39.38 100 SER A N 1
ATOM 780 C CA . SER A 1 100 ? -14.056 -32.523 0.007 1.00 39.38 100 SER A CA 1
ATOM 781 C C . SER A 1 100 ? -14.095 -33.506 -1.152 1.00 39.38 100 SER A C 1
ATOM 783 O O . SER A 1 100 ? -14.367 -33.026 -2.278 1.00 39.38 100 SER A O 1
#

Foldseek 3Di:
DDPPPVPPDDAQKKKWWAAPVNPDTDADPVRAGEIENDQVLVVCCCVVPVVVRTDIDMDGLVRCLVVCVVPHQWYWYQHDNDPPRIDIDGSDPPPDPPPD

Nearest PDB structures (foldseek):
  4ev1-assembly1_A  TM=6.064E-01  e=2.820E-01  Anabaena sp.
  6zfb-assembly1_e  TM=3.496E-01  e=2.430E+00  Bacillus subtilis
  5ndk-assembly2_D5  TM=3.317E-01  e=8.397E+00  Thermus thermophilus HB8
  2h8m-assembly2_B  TM=2.083E-01  e=4.096E+00  Canis lupus familiaris

Radius of gyration: 14.63 Å; Cα contacts (8 Å, |Δi|>4): 159; chains: 1; bounding box: 24×53×27 Å